Protein AF-A0A224YM04-F1 (afdb_monomer)

Organism: NCBI:txid60191

Solvent-accessible surface area (backbone atoms only — not comparable to full-atom values): 6494 Å² total; per-residue (Å²): 121,42,79,36,60,54,92,98,51,96,55,71,45,27,38,36,35,63,92,62,63,52,89,85,42,71,84,65,69,72,44,60,31,32,58,76,46,72,38,84,84,79,29,34,32,26,36,39,28,78,43,78,43,90,100,76,40,83,40,69,50,63,47,79,47,59,36,87,91,42,58,93,49,78,74,53,66,82,38,46,52,53,46,71,73,75,42,75,79,89,57,85,86,82,74,95,73,59,95,83,68,130

Radius of gyration: 14.68 Å; Cα contacts (8 Å, |Δi|>4): 150; chains: 1; bounding box: 35×38×38 Å

Sequence (102 aa):
MTPVTTRNHTKPNAVRYYYLPRDMYPKQTQQTSKLMTYDSEEGCAVLATVVVIPNVGLYKACMVVQKSSTVHEHIPESCSKVYKTYCPHDLPEDTPWDSTCQ

Structure (mmCIF, N/CA/C/O backbone):
data_AF-A0A224YM04-F1
#
_entry.id   AF-A0A224YM04-F1
#
loop_
_atom_site.group_PDB
_atom_site.id
_atom_site.type_symbol
_atom_site.label_atom_id
_atom_site.label_alt_id
_atom_site.label_comp_id
_atom_site.label_asym_id
_atom_site.label_entity_id
_atom_site.label_seq_id
_atom_site.pdbx_PDB_ins_code
_atom_site.Cartn_x
_atom_site.Cartn_y
_atom_site.Cartn_z
_atom_site.occupancy
_atom_site.B_iso_or_equiv
_atom_site.auth_seq_id
_atom_site.auth_comp_id
_atom_site.auth_asym_id
_atom_site.auth_atom_id
_atom_site.pdbx_PDB_model_num
ATOM 1 N N . MET A 1 1 ? -7.278 -4.030 -9.093 1.00 86.06 1 MET A N 1
ATOM 2 C CA . MET A 1 1 ? -6.222 -4.413 -8.127 1.00 86.06 1 MET A CA 1
ATOM 3 C C . MET A 1 1 ? -6.485 -5.841 -7.661 1.00 86.06 1 MET A C 1
ATOM 5 O O . MET A 1 1 ? -7.645 -6.235 -7.678 1.00 86.06 1 MET A O 1
ATOM 9 N N . THR A 1 2 ? -5.467 -6.605 -7.261 1.00 93.44 2 THR A N 1
ATOM 10 C CA . THR A 1 2 ? -5.623 -8.015 -6.847 1.00 93.44 2 THR A CA 1
ATOM 11 C C . THR A 1 2 ? -4.921 -8.266 -5.507 1.00 93.44 2 THR A C 1
ATOM 13 O O . THR A 1 2 ? -3.720 -8.005 -5.424 1.00 93.44 2 THR A O 1
ATOM 16 N N . PRO A 1 3 ? -5.606 -8.772 -4.464 1.00 94.81 3 PRO A N 1
ATOM 17 C CA . PRO A 1 3 ? -4.960 -9.169 -3.212 1.00 94.81 3 PRO A CA 1
ATOM 18 C C . PRO A 1 3 ? -3.963 -10.313 -3.430 1.00 94.81 3 PRO A C 1
ATOM 20 O O . PRO A 1 3 ? -4.233 -11.236 -4.198 1.00 94.81 3 PRO A O 1
ATOM 23 N N . VAL A 1 4 ? -2.819 -10.273 -2.749 1.00 96.50 4 VAL A N 1
ATOM 24 C CA . VAL A 1 4 ? -1.791 -11.320 -2.809 1.00 96.50 4 VAL A CA 1
ATOM 25 C C . VAL A 1 4 ? -1.228 -11.634 -1.423 1.00 96.50 4 VAL A C 1
ATOM 27 O O . VAL A 1 4 ? -1.134 -10.770 -0.549 1.00 96.50 4 VAL A O 1
ATOM 30 N N . THR A 1 5 ? -0.829 -12.890 -1.234 1.00 96.50 5 THR A N 1
ATOM 31 C CA . THR A 1 5 ? -0.196 -13.379 -0.003 1.00 96.50 5 THR A CA 1
ATOM 32 C C . THR A 1 5 ? 1.306 -13.493 -0.227 1.00 96.50 5 THR A C 1
ATOM 34 O O . THR A 1 5 ? 1.759 -14.190 -1.136 1.00 96.50 5 THR A O 1
ATOM 37 N N . THR A 1 6 ? 2.096 -12.781 0.572 1.00 92.12 6 THR A N 1
ATOM 38 C CA . THR A 1 6 ? 3.563 -12.864 0.515 1.00 92.12 6 THR A CA 1
ATOM 39 C C . THR A 1 6 ? 4.089 -14.083 1.279 1.00 92.12 6 THR A C 1
ATOM 41 O O . THR A 1 6 ? 3.372 -14.708 2.061 1.00 92.12 6 THR A O 1
ATOM 44 N N . ARG A 1 7 ? 5.367 -14.430 1.069 1.00 91.88 7 ARG A N 1
ATOM 45 C CA . ARG A 1 7 ? 6.034 -15.530 1.785 1.00 91.88 7 ARG A CA 1
ATOM 46 C C . ARG A 1 7 ? 5.854 -15.363 3.305 1.00 91.88 7 ARG A C 1
ATOM 48 O O . ARG A 1 7 ? 5.933 -14.245 3.811 1.00 91.88 7 ARG A O 1
ATOM 55 N N . ASN A 1 8 ? 5.623 -16.472 4.007 1.00 93.25 8 ASN A N 1
ATOM 56 C CA . ASN A 1 8 ? 5.398 -16.556 5.461 1.00 93.25 8 ASN A CA 1
ATOM 57 C C . ASN A 1 8 ? 4.056 -16.004 5.979 1.00 93.25 8 ASN A C 1
ATOM 59 O O . ASN A 1 8 ? 3.893 -15.869 7.187 1.00 93.25 8 ASN A O 1
ATOM 63 N N . HIS A 1 9 ? 3.090 -15.714 5.104 1.00 93.94 9 HIS A N 1
ATOM 64 C CA . HIS A 1 9 ? 1.747 -15.289 5.505 1.00 93.94 9 HIS A CA 1
ATOM 65 C C . HIS A 1 9 ? 0.703 -16.326 5.081 1.00 93.94 9 HIS A C 1
ATOM 67 O O . HIS A 1 9 ? 0.852 -16.984 4.054 1.00 93.94 9 HIS A O 1
ATOM 73 N N . THR A 1 10 ? -0.365 -16.466 5.869 1.00 95.50 10 THR A N 1
ATOM 74 C CA . THR A 1 10 ? -1.503 -17.361 5.573 1.00 95.50 10 THR A CA 1
ATOM 75 C C . THR A 1 10 ? -2.721 -16.615 5.031 1.00 95.50 10 THR A C 1
ATOM 77 O O . THR A 1 10 ? -3.629 -17.234 4.482 1.00 95.50 10 THR A O 1
ATOM 80 N N . LYS A 1 11 ? -2.740 -15.283 5.152 1.00 96.31 11 LYS A N 1
ATOM 81 C CA . LYS A 1 11 ? -3.794 -14.396 4.649 1.00 96.31 11 LYS A CA 1
ATOM 82 C C . LYS A 1 11 ? -3.200 -13.345 3.705 1.00 96.31 11 LYS A C 1
ATOM 84 O O . LYS A 1 11 ? -2.026 -13.002 3.875 1.00 96.31 11 LYS A O 1
ATOM 89 N N . PRO A 1 12 ? -3.984 -12.811 2.748 1.00 96.12 12 PRO A N 1
ATOM 90 C CA . PRO A 1 12 ? -3.540 -11.714 1.897 1.00 96.12 12 PRO A CA 1
ATOM 91 C C . PRO A 1 12 ? -3.033 -10.538 2.732 1.00 96.12 12 PRO A C 1
ATOM 93 O O . PRO A 1 12 ? -3.707 -10.083 3.652 1.00 96.12 12 PRO A O 1
ATOM 96 N N . ASN A 1 13 ? -1.834 -10.064 2.409 1.00 95.56 13 ASN A N 1
ATOM 97 C CA . ASN A 1 13 ? -1.156 -8.985 3.130 1.00 95.56 13 ASN A CA 1
ATOM 98 C C . ASN A 1 13 ? -0.504 -7.973 2.178 1.00 95.56 13 ASN A C 1
ATOM 100 O O . ASN A 1 13 ? 0.344 -7.178 2.573 1.00 95.56 13 ASN A O 1
ATOM 104 N N . ALA A 1 14 ? -0.846 -8.042 0.897 1.00 96.06 14 ALA A N 1
ATOM 105 C CA . ALA A 1 14 ? -0.345 -7.160 -0.134 1.00 96.06 14 ALA A CA 1
ATOM 106 C C . ALA A 1 14 ? -1.371 -7.046 -1.263 1.00 96.06 14 ALA A C 1
ATOM 108 O O . ALA A 1 14 ? -2.279 -7.870 -1.393 1.00 96.06 14 ALA A O 1
ATOM 109 N N . VAL A 1 15 ? -1.204 -6.037 -2.104 1.00 94.94 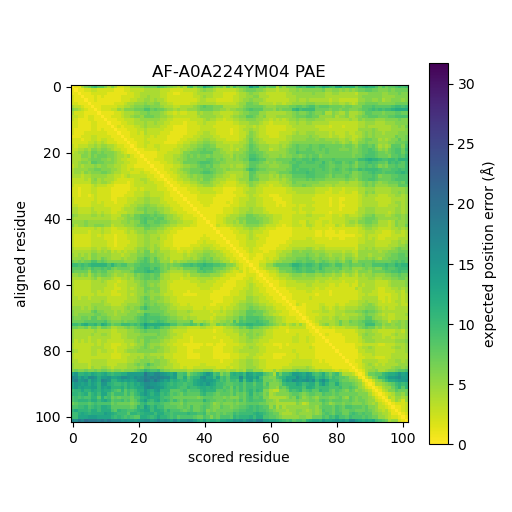15 VAL A N 1
ATOM 110 C CA . VAL A 1 15 ? -2.021 -5.802 -3.289 1.00 94.94 15 VAL A CA 1
ATOM 111 C C . VAL A 1 15 ? -1.123 -5.665 -4.509 1.00 94.94 15 VAL A C 1
ATOM 113 O O . VAL A 1 15 ? -0.068 -5.034 -4.457 1.00 94.94 15 VAL A O 1
ATOM 116 N N . ARG A 1 16 ? -1.538 -6.272 -5.618 1.00 94.56 16 ARG A N 1
ATOM 117 C CA . ARG A 1 16 ? -0.890 -6.149 -6.920 1.00 94.56 16 ARG A CA 1
ATOM 118 C C . ARG A 1 16 ? -1.729 -5.269 -7.842 1.00 94.56 16 ARG A C 1
ATOM 120 O O . ARG A 1 16 ? -2.935 -5.489 -7.988 1.00 94.56 16 ARG A O 1
ATOM 127 N N . TYR A 1 17 ? -1.109 -4.267 -8.455 1.00 91.06 17 TYR A N 1
ATOM 128 C CA . TYR A 1 17 ? -1.792 -3.312 -9.331 1.00 91.06 17 TYR A CA 1
ATOM 129 C C . TYR A 1 17 ? -0.844 -2.687 -10.361 1.00 91.06 17 TYR A C 1
ATOM 131 O O . TYR A 1 17 ? 0.375 -2.812 -10.264 1.00 91.06 17 TYR A O 1
ATOM 139 N N . TYR A 1 18 ? -1.421 -2.034 -11.369 1.00 89.31 18 TYR A N 1
ATOM 140 C CA . TYR A 1 18 ? -0.706 -1.123 -12.262 1.00 89.31 18 TYR A CA 1
ATOM 141 C C . TYR A 1 18 ? -0.919 0.293 -11.741 1.00 89.31 18 TYR A C 1
ATOM 143 O O . TYR A 1 18 ? -2.061 0.662 -11.479 1.00 89.31 18 TYR A O 1
ATOM 151 N N . TYR A 1 19 ? 0.163 1.044 -11.540 1.00 83.50 19 TYR A N 1
ATOM 152 C CA . TYR A 1 19 ? 0.071 2.402 -11.000 1.00 83.50 19 TYR A CA 1
ATOM 153 C C . TYR A 1 19 ? -0.507 3.393 -12.024 1.00 83.50 19 TYR A C 1
ATOM 155 O O . TYR A 1 19 ? -1.266 4.268 -11.630 1.00 83.50 19 TYR A O 1
ATOM 163 N N . LEU A 1 20 ? -0.225 3.222 -13.323 1.00 85.75 20 LEU A N 1
ATOM 164 C CA . LEU A 1 20 ? -0.788 4.049 -14.393 1.00 85.75 20 LEU A CA 1
ATOM 165 C C . LEU A 1 20 ? -1.759 3.243 -15.275 1.00 85.75 20 LEU A C 1
ATOM 167 O O . LEU A 1 20 ? -1.676 2.007 -15.326 1.00 85.75 20 LEU A O 1
ATOM 171 N N . PRO A 1 21 ? -2.670 3.926 -15.995 1.00 86.00 21 PRO A N 1
ATOM 172 C CA . PRO A 1 21 ? -3.538 3.299 -16.985 1.00 86.00 21 PRO A CA 1
ATOM 173 C C . PRO A 1 21 ? -2.737 2.523 -18.038 1.00 86.00 21 PRO A C 1
ATOM 175 O O . PRO A 1 21 ? -1.744 3.004 -18.587 1.00 86.00 21 PRO A O 1
ATOM 178 N N . ARG A 1 22 ? -3.153 1.282 -18.308 1.00 88.12 22 ARG A N 1
ATOM 179 C CA . ARG A 1 22 ? -2.399 0.353 -19.171 1.00 88.12 22 ARG A CA 1
ATOM 180 C C . ARG A 1 22 ? -2.464 0.707 -20.651 1.00 88.12 22 ARG A C 1
ATOM 182 O O . ARG A 1 22 ? -1.566 0.339 -21.396 1.00 88.12 22 ARG A O 1
ATOM 189 N N . ASP A 1 23 ? -3.543 1.343 -21.069 1.00 92.50 23 ASP A N 1
ATOM 190 C CA . ASP A 1 23 ? -3.744 1.862 -22.418 1.00 92.50 23 ASP A CA 1
ATOM 191 C C . ASP A 1 23 ? -2.730 2.966 -22.745 1.00 92.50 23 ASP A C 1
ATOM 193 O O . ASP A 1 23 ? -2.144 2.956 -23.825 1.00 92.50 23 ASP A O 1
ATOM 197 N N . MET A 1 24 ? -2.444 3.846 -21.783 1.00 92.38 24 MET A N 1
ATOM 198 C CA . MET A 1 24 ? -1.426 4.891 -21.922 1.00 92.38 24 MET A CA 1
ATOM 199 C C . MET A 1 24 ? 0.000 4.373 -21.669 1.00 92.38 24 MET A C 1
ATOM 201 O O . MET A 1 24 ? 0.948 4.822 -22.314 1.00 92.38 24 MET A O 1
ATOM 205 N N . TYR A 1 25 ? 0.168 3.405 -20.758 1.00 90.31 25 TYR A N 1
ATOM 206 C CA . TYR A 1 25 ? 1.476 2.885 -20.332 1.00 90.31 25 TYR A CA 1
ATOM 207 C C . TYR A 1 25 ? 1.557 1.349 -20.417 1.00 90.31 25 TYR A C 1
ATOM 209 O O . TYR A 1 25 ? 1.743 0.663 -19.406 1.00 90.31 25 TYR A O 1
ATOM 217 N N . PRO A 1 26 ? 1.489 0.760 -21.625 1.00 89.19 26 PRO A N 1
ATOM 218 C CA . PRO A 1 26 ? 1.364 -0.691 -21.797 1.00 89.19 26 PRO A CA 1
ATOM 219 C C . PRO A 1 26 ? 2.596 -1.485 -21.347 1.00 89.19 26 PRO A C 1
ATOM 221 O O . PRO A 1 26 ? 2.488 -2.672 -21.041 1.00 89.19 26 PRO A O 1
ATOM 224 N N . LYS A 1 27 ? 3.769 -0.842 -21.295 1.00 89.12 27 LYS A N 1
ATOM 225 C CA . LYS A 1 27 ? 5.039 -1.461 -20.875 1.00 89.12 27 LYS A CA 1
ATOM 226 C C . LYS A 1 27 ? 5.258 -1.439 -19.361 1.00 89.12 27 LYS A C 1
ATOM 228 O O . LYS A 1 27 ? 6.265 -1.966 -18.892 1.00 89.12 27 LYS A O 1
ATOM 233 N N . GLN A 1 28 ? 4.363 -0.817 -18.597 1.00 85.81 28 GLN A N 1
ATOM 234 C CA . GLN A 1 28 ? 4.503 -0.758 -17.152 1.00 85.81 28 GLN A CA 1
ATOM 235 C C . GLN A 1 28 ? 4.406 -2.161 -16.535 1.00 85.81 28 GLN A C 1
ATOM 237 O O . GLN A 1 28 ? 3.521 -2.953 -16.861 1.00 85.81 28 GLN A O 1
ATOM 242 N N . THR A 1 29 ? 5.289 -2.452 -15.584 1.00 87.81 29 THR A N 1
ATOM 243 C CA . THR A 1 29 ? 5.222 -3.667 -14.772 1.00 87.81 29 THR A CA 1
ATOM 244 C C . THR A 1 29 ? 4.249 -3.502 -13.607 1.00 87.81 29 THR A C 1
ATOM 246 O O . THR A 1 29 ? 4.085 -2.418 -13.043 1.00 87.81 29 THR A O 1
ATOM 249 N N . GLN A 1 30 ? 3.588 -4.598 -13.227 1.00 90.69 30 GLN A N 1
ATOM 250 C CA . GLN A 1 30 ? 2.758 -4.596 -12.027 1.00 90.69 30 GLN A CA 1
ATOM 251 C C . GLN A 1 30 ? 3.616 -4.335 -10.793 1.00 90.69 30 GLN A C 1
ATOM 253 O O . GLN A 1 30 ? 4.666 -4.951 -10.605 1.00 90.69 30 GLN A O 1
ATOM 258 N N . GLN A 1 31 ? 3.114 -3.475 -9.920 1.00 91.62 31 GLN A N 1
ATOM 259 C CA . GLN A 1 31 ? 3.689 -3.228 -8.611 1.00 91.62 31 GLN A CA 1
ATOM 260 C C . GLN A 1 31 ? 2.994 -4.115 -7.581 1.00 91.62 31 GLN A C 1
ATOM 262 O O . GLN A 1 31 ? 1.826 -4.478 -7.735 1.00 91.62 31 GLN A O 1
ATOM 267 N N . THR A 1 32 ? 3.731 -4.502 -6.542 1.00 94.69 32 THR A N 1
ATOM 268 C CA . THR A 1 32 ? 3.168 -5.183 -5.373 1.00 94.69 32 THR A CA 1
ATOM 269 C C . THR A 1 32 ? 3.434 -4.327 -4.146 1.00 94.69 32 THR A C 1
ATOM 271 O O . THR A 1 32 ? 4.591 -4.154 -3.760 1.00 94.69 32 THR A O 1
ATOM 274 N N . SER A 1 33 ? 2.367 -3.836 -3.525 1.00 95.12 33 SER A N 1
ATOM 275 C CA . SER A 1 33 ? 2.433 -3.036 -2.304 1.00 95.12 33 SER A CA 1
ATOM 276 C C . SER A 1 33 ? 1.996 -3.870 -1.119 1.00 95.12 33 SER A C 1
ATOM 278 O O . SER A 1 33 ? 0.909 -4.447 -1.119 1.00 95.12 33 SER A O 1
ATOM 280 N N . LYS A 1 34 ? 2.860 -3.971 -0.116 1.00 95.88 34 LYS A N 1
ATOM 281 C CA . LYS A 1 34 ? 2.614 -4.725 1.112 1.00 95.88 34 LYS A CA 1
ATOM 282 C C . LYS A 1 34 ? 1.881 -3.851 2.115 1.00 95.88 34 LYS A C 1
ATOM 284 O O . LYS A 1 34 ? 2.237 -2.688 2.281 1.00 95.88 34 LYS A O 1
ATOM 289 N N . LEU A 1 35 ? 0.898 -4.426 2.792 1.00 95.44 35 LEU A N 1
ATOM 290 C CA . LEU A 1 35 ? 0.186 -3.790 3.888 1.00 95.44 35 LEU A CA 1
ATOM 291 C C . LEU A 1 35 ? 1.076 -3.797 5.132 1.00 95.44 35 LEU A C 1
ATOM 293 O O . LEU A 1 35 ? 1.437 -4.861 5.630 1.00 95.44 35 LEU A O 1
ATOM 297 N N . MET A 1 36 ? 1.458 -2.608 5.592 1.00 94.69 36 MET A N 1
ATOM 298 C CA . MET A 1 36 ? 2.287 -2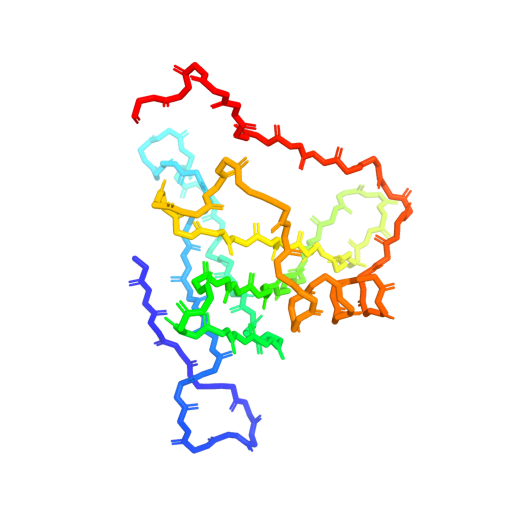.416 6.785 1.00 94.69 36 MET A CA 1
ATOM 299 C C . MET A 1 36 ? 1.419 -2.336 8.041 1.00 94.69 36 MET A C 1
ATOM 301 O O . MET A 1 36 ? 1.732 -2.951 9.054 1.00 94.69 36 MET A O 1
ATOM 305 N N . THR A 1 37 ? 0.326 -1.580 7.959 1.00 95.81 37 THR A N 1
ATOM 306 C CA . THR A 1 37 ? -0.710 -1.482 8.989 1.00 95.81 37 THR A CA 1
ATOM 307 C C . THR A 1 37 ? -2.017 -1.032 8.345 1.00 95.81 37 THR A C 1
ATOM 309 O O . THR A 1 37 ? -2.004 -0.467 7.246 1.00 95.81 37 THR A O 1
ATOM 312 N N . TYR A 1 38 ? -3.130 -1.271 9.024 1.00 95.50 38 TYR A N 1
ATOM 313 C CA . TYR A 1 38 ? -4.412 -0.667 8.699 1.00 95.50 38 TYR A CA 1
ATOM 314 C C . TYR A 1 38 ? -5.249 -0.501 9.959 1.00 95.50 38 TYR A C 1
ATOM 316 O O . TYR A 1 38 ? -5.122 -1.275 10.906 1.00 95.50 38 TYR A O 1
ATOM 324 N N . ASP A 1 39 ? -6.123 0.489 9.912 1.00 95.12 39 ASP A N 1
ATOM 325 C CA . ASP A 1 39 ? -7.147 0.748 10.900 1.00 95.12 39 ASP A CA 1
ATOM 326 C C . ASP A 1 39 ? -8.471 0.892 10.156 1.00 95.12 39 ASP A C 1
ATOM 328 O O . ASP A 1 39 ? -8.712 1.867 9.440 1.00 95.12 39 ASP A O 1
ATOM 332 N N . SER A 1 40 ? -9.305 -0.142 10.226 1.00 92.31 40 SER A N 1
ATOM 333 C CA . SER A 1 40 ? -10.585 -0.136 9.523 1.00 92.31 40 SER A CA 1
ATOM 334 C C . SER A 1 40 ? -11.621 0.765 10.185 1.00 92.31 40 SER A C 1
ATOM 336 O O . SER A 1 40 ? -12.572 1.146 9.499 1.00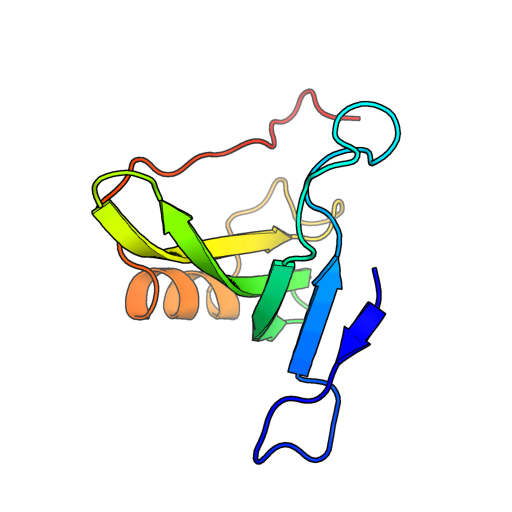 92.31 40 SER A O 1
ATOM 338 N N . GLU A 1 41 ? -11.465 1.082 11.4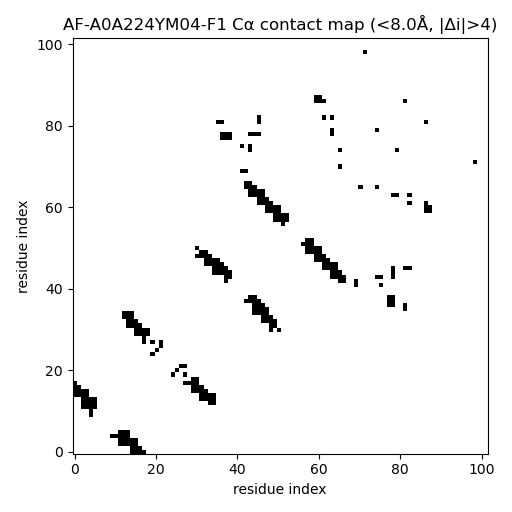70 1.00 92.25 41 GLU A N 1
ATOM 339 C CA . GLU A 1 41 ? -12.395 1.926 12.224 1.00 92.25 41 GLU A CA 1
ATOM 340 C C . GLU A 1 41 ? -12.102 3.393 11.909 1.00 92.25 41 GLU A C 1
ATOM 342 O O . GLU A 1 41 ? -12.928 4.046 11.269 1.00 92.25 41 GLU A O 1
ATOM 347 N N . GLU A 1 42 ? -10.872 3.835 12.173 1.00 92.38 42 GLU A N 1
ATOM 348 C CA . GLU A 1 42 ? -10.382 5.192 11.867 1.00 92.38 42 GLU A CA 1
ATOM 349 C C . GLU A 1 42 ? -10.172 5.422 10.354 1.00 92.38 42 GLU A C 1
ATOM 351 O O . GLU A 1 42 ? -10.044 6.540 9.852 1.00 92.38 42 GLU A O 1
ATOM 356 N N . GLY A 1 43 ? -10.167 4.339 9.574 1.00 94.19 43 GLY A N 1
ATOM 357 C CA . GLY A 1 43 ? -10.195 4.389 8.119 1.00 94.19 43 GLY A CA 1
ATOM 358 C C . GLY A 1 43 ? -8.873 4.793 7.485 1.00 94.19 43 GLY A C 1
ATOM 359 O O . GLY A 1 43 ? -8.878 5.598 6.557 1.00 94.19 43 GLY A O 1
ATOM 360 N N . CYS A 1 44 ? -7.761 4.212 7.929 1.00 95.62 44 CYS A N 1
ATOM 361 C CA . CYS A 1 44 ? -6.445 4.442 7.339 1.00 95.62 44 CYS A CA 1
ATOM 362 C C . CYS A 1 44 ? -5.711 3.136 7.009 1.00 95.62 44 CYS A C 1
ATOM 364 O O . CYS A 1 44 ? -5.974 2.080 7.586 1.00 95.62 44 CYS A O 1
ATOM 366 N N . ALA A 1 45 ? -4.757 3.194 6.083 1.00 95.75 45 ALA A N 1
ATOM 367 C CA . ALA A 1 45 ? -3.795 2.120 5.868 1.00 95.75 45 ALA A CA 1
ATOM 368 C C . ALA A 1 45 ? -2.443 2.659 5.403 1.00 95.75 45 ALA A C 1
ATOM 370 O O . ALA A 1 45 ? -2.361 3.696 4.746 1.00 95.75 45 ALA A O 1
ATOM 371 N N . VAL A 1 46 ? -1.378 1.919 5.715 1.00 95.75 46 VAL A N 1
ATOM 372 C CA . VAL A 1 46 ? -0.025 2.195 5.224 1.00 95.75 46 VAL A CA 1
ATOM 373 C C . VAL A 1 46 ? 0.421 1.054 4.326 1.00 95.75 46 VAL A C 1
ATOM 375 O O . VAL A 1 46 ? 0.431 -0.114 4.726 1.00 95.75 46 VAL A O 1
ATOM 378 N N . LEU A 1 47 ? 0.823 1.402 3.111 1.00 94.81 47 LEU A N 1
ATOM 379 C CA . LEU A 1 47 ? 1.301 0.487 2.086 1.00 94.81 47 LEU A CA 1
ATOM 380 C C . LEU A 1 47 ? 2.775 0.769 1.788 1.00 94.81 47 LEU A C 1
ATOM 382 O O . LEU A 1 47 ? 3.204 1.919 1.782 1.00 94.81 47 LEU A O 1
ATOM 386 N N . ALA A 1 48 ? 3.549 -0.279 1.512 1.00 94.62 48 ALA A N 1
ATOM 387 C CA . ALA A 1 48 ? 4.950 -0.166 1.117 1.00 94.62 48 ALA A CA 1
ATOM 388 C C . ALA A 1 48 ? 5.231 -0.924 -0.181 1.00 94.62 48 ALA A C 1
ATOM 390 O O . ALA A 1 48 ? 4.951 -2.121 -0.297 1.00 94.62 48 ALA A O 1
ATOM 391 N N . THR A 1 49 ? 5.858 -0.242 -1.130 1.00 92.88 49 THR A N 1
ATOM 392 C CA . THR A 1 49 ? 6.189 -0.744 -2.463 1.00 92.88 49 THR A CA 1
ATOM 393 C C . THR A 1 49 ? 7.688 -0.639 -2.672 1.00 92.88 49 THR A C 1
ATOM 395 O O . THR A 1 49 ? 8.270 0.424 -2.483 1.00 92.88 49 THR A O 1
ATOM 398 N N . VAL A 1 50 ? 8.326 -1.731 -3.089 1.00 90.81 50 VAL A N 1
ATOM 399 C CA . VAL A 1 50 ? 9.712 -1.661 -3.562 1.00 90.81 50 VAL A CA 1
ATOM 400 C C . VAL A 1 50 ? 9.677 -1.365 -5.055 1.00 90.81 50 VAL A C 1
ATOM 402 O O . VAL A 1 50 ? 9.121 -2.147 -5.827 1.00 90.81 50 VAL A O 1
ATOM 405 N N . VAL A 1 51 ? 10.247 -0.232 -5.447 1.00 86.88 51 VAL A N 1
ATOM 406 C CA . VAL A 1 51 ? 10.341 0.237 -6.832 1.00 86.88 51 VAL A CA 1
ATOM 407 C C . VAL A 1 51 ? 11.805 0.344 -7.245 1.00 86.88 51 VAL A C 1
ATOM 409 O O . VAL A 1 51 ? 12.685 0.509 -6.405 1.00 86.88 51 VAL A O 1
ATOM 412 N N . VAL A 1 52 ? 12.077 0.229 -8.542 1.00 86.19 52 VAL A N 1
ATOM 413 C CA . VAL A 1 52 ? 13.414 0.468 -9.098 1.00 86.19 52 VAL A CA 1
ATOM 414 C C . VAL A 1 52 ? 13.427 1.879 -9.670 1.00 86.19 52 VAL A C 1
ATOM 416 O O . VAL A 1 52 ? 12.688 2.157 -10.614 1.00 86.19 52 VAL A O 1
ATOM 419 N N . ILE A 1 53 ? 14.253 2.757 -9.109 1.00 82.81 53 ILE A N 1
ATOM 420 C CA . ILE A 1 53 ? 14.462 4.116 -9.613 1.00 82.81 53 ILE A CA 1
ATOM 421 C C . ILE A 1 53 ? 15.759 4.121 -10.437 1.00 82.81 53 ILE A C 1
ATOM 423 O O . ILE A 1 53 ? 16.806 3.716 -9.915 1.00 82.81 53 ILE A O 1
ATOM 427 N N . PRO A 1 54 ? 15.732 4.563 -11.711 1.00 82.19 54 PRO A N 1
ATOM 428 C CA . PRO A 1 54 ? 16.941 4.691 -12.519 1.00 82.19 54 PRO A CA 1
ATOM 429 C C . PRO A 1 54 ? 18.016 5.506 -11.789 1.00 82.19 54 PRO A C 1
ATOM 431 O O . PRO A 1 54 ? 17.712 6.536 -11.197 1.00 82.19 54 PRO A O 1
ATOM 434 N N . ASN A 1 55 ? 19.268 5.048 -11.825 1.00 85.69 55 ASN A N 1
ATOM 435 C CA . ASN A 1 55 ? 20.433 5.673 -11.174 1.00 85.69 55 ASN A CA 1
ATOM 436 C C . ASN A 1 55 ? 20.447 5.686 -9.630 1.00 85.69 55 ASN A C 1
ATOM 438 O O . ASN A 1 55 ? 21.476 6.030 -9.058 1.00 85.69 55 ASN A O 1
ATOM 442 N N . VAL A 1 56 ? 19.368 5.275 -8.954 1.00 84.56 56 VAL A N 1
ATOM 443 C CA . VAL A 1 56 ? 19.313 5.151 -7.481 1.00 84.56 56 VAL A CA 1
ATOM 444 C C . VAL A 1 56 ? 19.301 3.682 -7.047 1.00 84.56 56 VAL A C 1
ATOM 446 O O . VAL A 1 56 ? 19.934 3.317 -6.062 1.00 84.56 56 VAL A O 1
ATOM 449 N N . GLY A 1 57 ? 18.623 2.813 -7.804 1.00 86.12 57 GLY A N 1
ATOM 450 C CA . GLY A 1 57 ? 18.480 1.392 -7.487 1.00 86.12 57 GLY A CA 1
ATOM 451 C C . GLY A 1 57 ? 17.132 1.066 -6.843 1.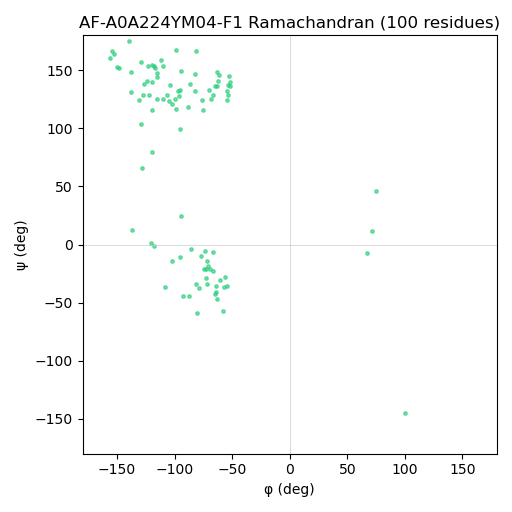00 86.12 57 GLY A C 1
ATOM 452 O O . GLY A 1 57 ? 16.101 1.618 -7.226 1.00 86.12 57 GLY A O 1
ATOM 453 N N . LEU A 1 58 ? 17.122 0.110 -5.909 1.00 88.69 58 LEU A N 1
ATOM 454 C CA . LEU A 1 58 ? 15.904 -0.292 -5.202 1.00 88.69 58 LEU A CA 1
ATOM 455 C C . LEU A 1 58 ? 15.534 0.752 -4.148 1.00 88.69 58 LEU A C 1
ATOM 457 O O . LEU A 1 58 ? 16.317 1.030 -3.246 1.00 88.69 58 LEU A O 1
ATOM 461 N N . TYR A 1 59 ? 14.314 1.265 -4.234 1.00 87.56 59 TYR A N 1
ATOM 462 C CA . TYR A 1 59 ? 13.766 2.249 -3.313 1.00 87.56 59 TYR A CA 1
ATOM 463 C C . TYR A 1 59 ? 12.459 1.746 -2.698 1.00 87.56 59 TYR A C 1
ATOM 465 O O . TYR A 1 59 ? 11.636 1.122 -3.373 1.00 87.56 59 TYR A O 1
ATOM 473 N N . LYS A 1 60 ? 12.259 2.012 -1.405 1.00 89.56 60 LYS A N 1
ATOM 474 C CA . LYS A 1 60 ? 11.018 1.692 -0.695 1.00 89.56 60 LYS A CA 1
ATOM 475 C C . LYS A 1 60 ? 10.121 2.928 -0.682 1.00 89.56 60 LYS A C 1
ATOM 477 O O . LYS A 1 60 ? 10.285 3.792 0.168 1.00 89.56 60 LYS A O 1
ATOM 482 N N . ALA A 1 61 ? 9.149 2.965 -1.586 1.00 89.12 61 ALA A N 1
ATOM 483 C CA . ALA A 1 61 ? 8.094 3.969 -1.578 1.00 89.12 61 ALA A CA 1
ATOM 484 C C . ALA A 1 61 ? 6.992 3.563 -0.592 1.00 89.12 61 ALA A C 1
ATOM 486 O O . ALA A 1 61 ? 6.524 2.420 -0.613 1.00 89.12 61 ALA A O 1
ATOM 487 N N . CYS A 1 62 ? 6.568 4.490 0.256 1.00 91.75 62 CYS A N 1
ATOM 488 C CA . CYS A 1 62 ? 5.432 4.298 1.146 1.00 91.75 62 CYS A CA 1
ATOM 489 C C . CYS A 1 62 ? 4.248 5.159 0.723 1.00 91.75 62 CYS A C 1
ATOM 491 O O . CYS A 1 62 ? 4.421 6.214 0.126 1.00 91.75 62 CYS A O 1
ATOM 493 N N . MET A 1 63 ? 3.048 4.708 1.068 1.00 91.81 63 MET A N 1
ATOM 494 C CA . MET A 1 63 ? 1.806 5.431 0.831 1.00 91.81 63 MET A CA 1
ATOM 495 C C . MET A 1 63 ? 0.922 5.308 2.065 1.00 91.81 63 MET A C 1
ATOM 497 O O . MET A 1 63 ? 0.723 4.200 2.571 1.00 91.81 63 MET A O 1
ATOM 501 N N . VAL A 1 64 ? 0.387 6.433 2.527 1.00 92.69 64 VAL A N 1
ATOM 502 C CA . VAL A 1 64 ? -0.734 6.457 3.466 1.00 92.69 64 VAL A CA 1
ATOM 503 C C . VAL A 1 64 ? -2.002 6.666 2.657 1.00 92.69 64 VAL A C 1
ATOM 505 O O . VAL A 1 64 ? -2.051 7.533 1.791 1.00 92.69 64 VAL A O 1
ATOM 508 N N . VAL A 1 65 ? -3.019 5.860 2.930 1.00 91.81 65 VAL A N 1
ATOM 509 C CA . VAL A 1 65 ? -4.359 6.047 2.376 1.00 91.81 65 VAL A CA 1
ATOM 510 C C . VAL A 1 65 ? -5.342 6.247 3.519 1.00 91.81 65 VAL A C 1
ATOM 512 O O . VAL A 1 65 ? -5.241 5.571 4.544 1.00 91.81 65 VAL A O 1
ATOM 515 N N . GLN A 1 66 ? -6.286 7.164 3.336 1.00 92.38 66 GLN A N 1
ATOM 516 C CA . GLN A 1 66 ? -7.422 7.389 4.228 1.00 92.38 66 GLN A CA 1
ATOM 517 C C . GLN A 1 66 ? -8.724 7.161 3.458 1.00 92.38 66 GLN A C 1
ATOM 519 O O . GLN A 1 66 ? -8.765 7.290 2.231 1.00 92.38 66 GLN A O 1
ATOM 524 N N . LYS A 1 67 ? -9.798 6.802 4.163 1.00 91.31 67 LYS A N 1
ATOM 525 C CA . LYS A 1 67 ? -11.143 6.795 3.581 1.00 91.31 67 LYS A CA 1
ATOM 526 C C . LYS A 1 67 ? -11.520 8.219 3.180 1.00 91.31 67 LYS A C 1
ATOM 528 O O . LYS A 1 67 ? -11.190 9.169 3.881 1.00 91.31 67 LYS A O 1
ATOM 533 N N . SER A 1 68 ? -12.316 8.358 2.123 1.00 87.31 68 SER A N 1
ATOM 534 C CA . SER A 1 68 ? -12.879 9.656 1.724 1.00 87.31 68 SER A CA 1
ATOM 535 C C . SER A 1 68 ? -13.674 10.335 2.845 1.00 87.31 68 SER A C 1
ATOM 537 O O . SER A 1 68 ? -13.726 11.553 2.909 1.00 87.31 68 SER A O 1
ATOM 539 N N . SER A 1 69 ? -14.256 9.564 3.766 1.00 86.88 69 SER A N 1
ATOM 540 C CA . SER A 1 69 ? -14.973 10.103 4.923 1.00 86.88 69 SER A CA 1
ATOM 541 C C . SER A 1 69 ? -14.066 10.703 6.004 1.00 86.88 69 SER A C 1
ATOM 543 O O . SER A 1 69 ? -14.563 11.479 6.808 1.00 86.88 69 SER A O 1
ATOM 545 N N . THR A 1 70 ? -12.777 10.338 6.059 1.00 87.38 70 THR A N 1
ATOM 546 C CA . THR A 1 70 ? -11.830 10.762 7.116 1.00 87.38 70 THR A CA 1
ATOM 547 C C . THR A 1 70 ? -10.616 11.520 6.579 1.00 87.38 70 THR A C 1
ATOM 549 O O . THR A 1 70 ? -9.748 11.929 7.340 1.00 87.38 70 THR A O 1
ATOM 552 N N . VAL A 1 71 ? -10.536 11.744 5.267 1.00 86.25 71 VAL A N 1
ATOM 553 C CA . VAL A 1 71 ? -9.384 12.387 4.613 1.00 86.25 71 VAL A CA 1
ATOM 554 C C . VAL A 1 71 ? -9.234 13.881 4.955 1.00 86.25 71 VAL A C 1
ATOM 556 O O . VAL A 1 71 ? -8.145 14.432 4.854 1.00 86.25 71 VAL A O 1
ATOM 559 N N . HIS A 1 72 ? -10.309 14.538 5.406 1.00 82.12 72 HIS A N 1
ATOM 560 C CA . HIS A 1 72 ? -10.263 15.922 5.898 1.00 82.12 72 HIS A CA 1
ATOM 561 C C . HIS A 1 72 ? -9.683 16.041 7.317 1.00 82.12 72 HIS A C 1
ATOM 563 O O . HIS A 1 72 ? -9.440 17.150 7.794 1.00 82.12 72 HIS A O 1
ATOM 569 N N . GLU A 1 73 ? -9.488 14.915 8.000 1.00 83.81 73 GLU A N 1
ATOM 570 C CA . GLU A 1 73 ? -8.923 14.845 9.340 1.00 83.81 73 GLU A CA 1
ATOM 571 C C . GLU A 1 73 ? -7.432 14.495 9.286 1.00 83.81 73 GLU A C 1
ATOM 573 O O . GLU A 1 73 ? -6.888 14.070 8.263 1.00 83.81 73 GLU A O 1
ATOM 578 N N . HIS A 1 74 ? -6.750 14.656 10.419 1.00 88.19 74 HIS A N 1
ATOM 579 C CA . HIS A 1 74 ? -5.363 14.221 10.544 1.00 88.19 74 HIS A CA 1
ATOM 580 C C . HIS A 1 74 ? -5.259 12.705 10.333 1.00 88.19 74 HIS A C 1
ATOM 582 O O . HIS A 1 74 ? -6.135 11.955 10.757 1.00 88.19 74 HIS A O 1
ATOM 588 N N . ILE A 1 75 ? -4.152 12.244 9.739 1.00 90.94 75 ILE A N 1
ATOM 589 C CA . ILE A 1 75 ? -3.871 10.807 9.619 1.00 90.94 75 ILE A CA 1
ATOM 590 C C . ILE A 1 75 ? -3.922 10.171 11.023 1.00 90.94 75 ILE A C 1
ATOM 592 O O . ILE A 1 75 ? -3.137 10.589 11.886 1.00 90.94 75 ILE A O 1
ATOM 596 N N . PRO A 1 76 ? -4.753 9.132 11.245 1.00 93.94 76 PRO A N 1
ATOM 597 C CA . PRO A 1 76 ? -4.863 8.465 12.539 1.00 93.94 76 PRO A CA 1
ATOM 598 C C . PRO A 1 76 ? -3.506 8.003 13.083 1.00 93.94 76 PRO A C 1
ATOM 600 O O . PRO A 1 76 ? -2.623 7.586 12.322 1.00 93.94 76 PRO A O 1
ATOM 603 N N . GLU A 1 77 ? -3.324 8.054 14.407 1.00 94.56 77 GLU A N 1
ATOM 604 C CA . GLU A 1 77 ? -2.044 7.722 15.057 1.00 94.56 77 GLU A CA 1
ATOM 605 C C . GLU A 1 77 ? -1.571 6.299 14.717 1.00 94.56 77 GLU A C 1
ATOM 607 O O . GLU A 1 77 ? -0.379 6.072 14.477 1.00 94.56 77 GLU A O 1
ATOM 612 N N . SER A 1 78 ? -2.515 5.359 14.606 1.00 94.69 78 SER A N 1
ATOM 613 C CA . SER A 1 78 ? -2.276 3.961 14.231 1.00 94.69 78 SER A CA 1
ATOM 614 C C . SER A 1 78 ? -1.526 3.824 12.899 1.00 94.69 78 SER A C 1
ATOM 616 O O . SER A 1 78 ? -0.646 2.967 12.771 1.00 94.69 78 SER A O 1
ATOM 618 N N . CYS A 1 79 ? -1.791 4.707 11.932 1.00 95.88 79 CYS A N 1
ATOM 619 C CA . CYS A 1 79 ? -1.089 4.752 10.651 1.00 95.88 79 CYS A CA 1
ATOM 620 C C . CYS A 1 79 ? 0.100 5.715 10.653 1.00 95.88 79 CYS A C 1
ATOM 622 O O . CYS A 1 79 ? 1.177 5.348 10.173 1.00 95.88 79 CYS A O 1
ATOM 624 N N . SER A 1 80 ? -0.051 6.926 11.198 1.00 94.38 80 SER A N 1
ATOM 625 C CA . SER A 1 80 ? 1.000 7.950 11.130 1.00 94.38 80 SER A CA 1
ATOM 626 C C . SER A 1 80 ? 2.267 7.528 11.877 1.00 94.38 80 SER A C 1
ATOM 628 O O . SER A 1 80 ? 3.374 7.772 11.390 1.00 94.38 80 SER A O 1
ATOM 630 N N . LYS A 1 81 ? 2.135 6.808 12.999 1.00 94.62 81 LYS A N 1
ATOM 631 C CA . LYS A 1 81 ? 3.274 6.237 13.730 1.00 94.62 81 LYS A CA 1
ATOM 632 C C . LYS A 1 81 ? 4.028 5.210 12.889 1.00 94.62 81 LYS A C 1
ATOM 634 O O . LYS A 1 81 ? 5.253 5.270 12.803 1.00 94.62 81 LYS A O 1
ATOM 639 N N . VAL A 1 82 ? 3.315 4.284 12.244 1.00 94.94 82 VAL A N 1
ATOM 640 C CA . VAL A 1 82 ? 3.928 3.248 11.392 1.00 94.94 82 VAL A CA 1
ATOM 641 C C . VAL A 1 82 ? 4.598 3.879 10.175 1.00 94.94 82 VAL A C 1
ATOM 643 O O . VAL A 1 82 ? 5.727 3.513 9.854 1.00 94.94 82 VAL A O 1
ATOM 646 N N . TYR A 1 83 ? 3.949 4.853 9.536 1.00 92.88 83 TYR A N 1
ATOM 647 C CA . TYR A 1 83 ? 4.520 5.576 8.403 1.00 92.88 83 TYR A CA 1
ATOM 648 C C . TYR A 1 83 ? 5.839 6.258 8.788 1.00 92.88 83 TYR A C 1
ATOM 650 O O . TYR A 1 83 ? 6.883 5.895 8.254 1.00 92.88 83 TYR A O 1
ATOM 658 N N . LYS A 1 84 ? 5.831 7.127 9.806 1.00 90.56 84 LYS A N 1
ATOM 659 C CA . LYS A 1 84 ? 7.033 7.846 10.274 1.00 90.56 84 LYS A CA 1
ATOM 660 C C . LYS A 1 84 ? 8.154 6.922 10.759 1.00 90.56 84 LYS A C 1
ATOM 662 O O . LYS A 1 84 ? 9.323 7.270 10.669 1.00 90.56 84 LYS A O 1
ATOM 667 N N . THR A 1 85 ? 7.815 5.750 11.298 1.00 92.12 85 THR A N 1
ATOM 668 C CA . THR A 1 85 ? 8.821 4.810 11.824 1.00 92.12 85 THR A CA 1
ATOM 669 C C . THR A 1 85 ? 9.506 4.010 10.717 1.00 92.12 85 THR A C 1
ATOM 671 O O . THR A 1 85 ? 10.691 3.703 10.820 1.00 92.12 85 THR A O 1
ATOM 674 N N . TYR A 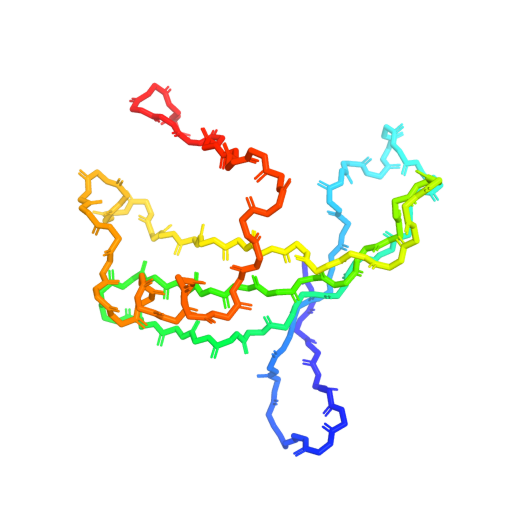1 86 ? 8.767 3.614 9.677 1.00 90.06 86 TYR A N 1
ATOM 675 C CA . TYR A 1 86 ? 9.230 2.597 8.726 1.00 90.06 86 TYR A CA 1
ATOM 676 C C . TYR A 1 86 ? 9.384 3.093 7.289 1.00 90.06 86 TYR A C 1
ATOM 678 O O . TYR A 1 86 ? 9.763 2.290 6.424 1.00 90.06 86 TYR A O 1
ATOM 686 N N . CYS A 1 87 ? 9.076 4.354 7.010 1.00 86.19 87 CYS A N 1
ATOM 687 C CA . CYS A 1 87 ? 9.158 4.928 5.676 1.00 86.19 87 CYS A CA 1
ATOM 688 C C . CYS A 1 87 ? 10.308 5.939 5.595 1.00 86.19 87 CYS A C 1
ATOM 690 O O . CYS A 1 87 ? 10.383 6.837 6.428 1.00 86.19 87 CYS A O 1
ATOM 692 N N . PRO A 1 88 ? 11.236 5.773 4.638 1.00 73.94 88 PRO A N 1
ATOM 693 C CA . PRO A 1 88 ? 12.348 6.700 4.469 1.00 73.94 88 PRO A CA 1
ATOM 694 C C . PRO A 1 88 ? 11.854 8.047 3.922 1.00 73.94 88 PRO A C 1
ATOM 696 O O . PRO A 1 88 ? 11.118 8.075 2.939 1.00 73.94 88 PRO A O 1
ATOM 699 N N . HIS A 1 89 ? 12.307 9.150 4.522 1.00 70.88 89 HIS A N 1
ATOM 700 C CA . HIS A 1 89 ? 11.991 10.527 4.106 1.00 70.88 89 HIS A CA 1
ATOM 701 C C . HIS A 1 89 ? 13.061 11.119 3.163 1.00 70.88 89 HIS A C 1
ATOM 703 O O . HIS A 1 89 ? 13.246 12.331 3.100 1.00 70.88 89 HIS A O 1
ATOM 709 N N . ASP A 1 90 ? 13.799 10.263 2.447 1.00 67.75 90 ASP A N 1
ATOM 710 C CA . ASP A 1 90 ? 14.918 10.683 1.585 1.00 67.75 90 ASP A CA 1
ATOM 711 C C . ASP A 1 90 ? 14.457 11.427 0.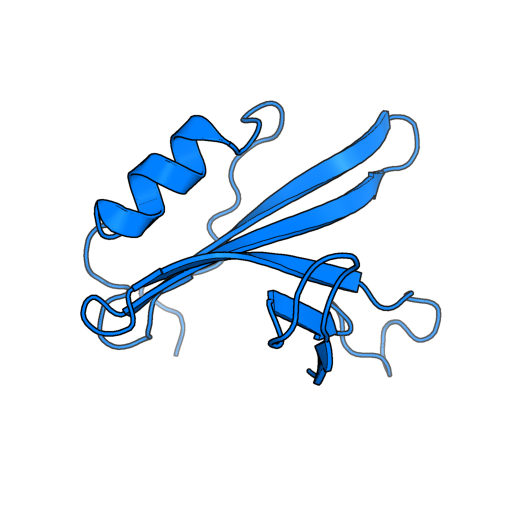321 1.00 67.75 90 ASP A C 1
ATOM 713 O O . ASP A 1 90 ? 15.244 12.118 -0.325 1.00 67.75 90 ASP A O 1
ATOM 717 N N . LEU A 1 91 ? 13.183 11.272 -0.045 1.00 70.56 91 LEU A N 1
ATOM 718 C CA . LEU A 1 91 ? 12.537 11.987 -1.140 1.00 70.56 91 LEU A CA 1
ATOM 719 C C . LEU A 1 91 ? 11.394 12.848 -0.586 1.00 70.56 91 LEU A C 1
ATOM 721 O O . LEU A 1 91 ? 10.819 12.483 0.443 1.00 70.56 91 LEU A O 1
ATOM 725 N N . PRO A 1 92 ? 11.052 13.967 -1.256 1.00 70.62 92 PRO A N 1
ATOM 726 C CA . PRO A 1 92 ? 9.923 14.797 -0.859 1.00 70.62 92 PRO A CA 1
ATOM 727 C C . PRO A 1 92 ? 8.646 13.967 -0.747 1.00 70.62 92 PRO A C 1
ATOM 729 O O . PRO A 1 92 ? 8.364 13.131 -1.609 1.00 70.62 92 PRO A O 1
ATOM 732 N N . GLU A 1 93 ? 7.877 14.215 0.308 1.00 76.25 93 GLU A N 1
ATOM 733 C CA . GLU A 1 93 ? 6.542 13.645 0.432 1.00 76.25 93 GLU A CA 1
ATOM 734 C C . GLU A 1 93 ? 5.639 14.250 -0.643 1.00 76.25 93 GLU A C 1
ATOM 736 O O . GLU A 1 93 ? 5.572 15.469 -0.801 1.00 76.25 93 GLU A O 1
ATOM 741 N N . ASP A 1 94 ? 4.955 13.386 -1.388 1.00 77.81 94 ASP A N 1
ATOM 742 C CA . ASP A 1 94 ? 3.907 13.791 -2.316 1.00 77.81 94 ASP A CA 1
ATOM 743 C C . ASP A 1 94 ? 2.551 13.678 -1.612 1.00 77.81 94 ASP A C 1
ATOM 745 O O . ASP A 1 94 ? 2.261 12.670 -0.960 1.00 77.81 94 ASP A O 1
ATOM 749 N N . THR A 1 95 ? 1.724 14.715 -1.737 1.00 80.69 95 THR A N 1
ATOM 750 C CA . THR A 1 95 ? 0.363 14.758 -1.186 1.00 80.69 95 THR A CA 1
ATOM 751 C C . THR A 1 95 ? -0.613 14.947 -2.345 1.00 80.69 95 THR A C 1
ATOM 753 O O . THR A 1 95 ? -1.059 16.062 -2.601 1.00 80.69 95 THR A O 1
ATOM 756 N N . PRO A 1 96 ? -0.933 13.870 -3.085 1.00 78.62 96 PRO A N 1
ATOM 757 C CA . PRO A 1 96 ? -1.723 13.965 -4.312 1.00 78.62 96 PRO A CA 1
ATOM 758 C C . PRO A 1 96 ? -3.215 14.240 -4.069 1.00 78.62 96 PRO A C 1
ATOM 760 O O . PRO A 1 96 ? -3.961 14.396 -5.030 1.00 78.62 96 PRO A O 1
ATOM 763 N N . TRP A 1 97 ? -3.667 14.248 -2.813 1.00 80.12 97 TRP A N 1
ATOM 764 C CA . TRP A 1 97 ? -5.043 14.566 -2.446 1.00 80.12 97 TRP A CA 1
ATOM 765 C C . TRP A 1 97 ? -5.126 15.974 -1.853 1.00 80.12 97 TRP A C 1
ATOM 767 O O . TRP A 1 97 ? -4.318 16.338 -1.000 1.00 80.12 97 TRP A O 1
ATOM 777 N N . ASP A 1 98 ? -6.147 16.727 -2.252 1.00 81.50 98 ASP A N 1
ATOM 778 C CA . ASP A 1 98 ? -6.524 17.994 -1.635 1.00 81.50 98 ASP A CA 1
ATOM 779 C C . ASP A 1 98 ? -8.053 18.128 -1.533 1.00 81.50 98 ASP A C 1
ATOM 781 O O . ASP A 1 98 ? -8.814 17.298 -2.035 1.00 81.50 98 ASP A O 1
ATOM 785 N N . SER A 1 99 ? -8.518 19.202 -0.893 1.00 76.75 99 SER A N 1
ATOM 786 C CA . SER A 1 99 ? -9.946 19.473 -0.6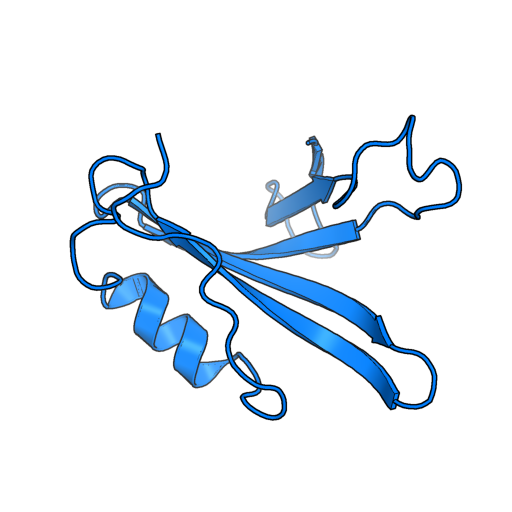88 1.00 76.75 99 SER A CA 1
ATOM 787 C C . SER A 1 99 ? -10.736 19.770 -1.968 1.00 76.75 99 SER A C 1
ATOM 789 O O . SER A 1 99 ? -11.956 19.913 -1.900 1.00 76.75 99 SER A O 1
ATOM 791 N N . THR A 1 100 ? -10.072 19.887 -3.119 1.00 82.50 100 THR A N 1
ATOM 792 C CA . THR A 1 100 ? -10.702 20.117 -4.425 1.00 82.50 100 THR A CA 1
ATOM 793 C C . THR A 1 100 ? -10.938 18.822 -5.204 1.00 82.50 100 THR A C 1
ATOM 795 O O . THR A 1 100 ? -11.674 18.830 -6.193 1.00 82.50 100 THR A O 1
ATOM 798 N N . CYS A 1 101 ? -10.368 17.703 -4.745 1.00 79.31 101 CYS A N 1
ATOM 799 C CA . CYS A 1 101 ? -10.598 16.376 -5.306 1.00 79.31 101 CYS A CA 1
ATOM 800 C C . CYS A 1 101 ? -12.041 15.902 -5.029 1.00 79.31 101 CYS A C 1
ATOM 802 O O . CYS A 1 101 ? -12.475 15.884 -3.876 1.00 79.31 101 CYS A O 1
ATOM 804 N N . GLN A 1 102 ? -12.770 15.524 -6.091 1.00 67.06 102 GLN A N 1
ATOM 805 C CA . GLN A 1 102 ? -14.152 15.010 -6.045 1.00 67.06 102 GLN A CA 1
ATOM 806 C C . GLN A 1 102 ? -14.216 13.499 -5.811 1.00 67.06 102 GLN A C 1
ATOM 808 O O . GLN A 1 102 ? -13.389 12.774 -6.412 1.00 67.06 102 GLN A O 1
#

InterPro domains:
  IPR002970 Tick histamine-binding protein [PF02098] (2-102)
  IPR012674 Calycin [G3DSA:2.40.128.20] (1-102)

Nearest PDB structures (foldseek):
  7u3g-assembly1_A  TM=6.821E-01  e=8.235E+00  Homo sapiens
  7u3i-assembly1_A  TM=6.728E-01  e=9.268E+00  Homo sapiens
  3nm7-assembly1_A  TM=4.392E-01  e=2.244E+00  Borreliella burgdorferi
  3n8b-assembly1_A  TM=4.474E-01  e=4.838E+00  Borreliella burgdorferi
  6qvf-assembly2_C  TM=4.669E-01  e=6.502E+00  Thermus thermophilus

Mean predicted aligned error: 4.82 Å

pLDDT: mean 89.0, std 6.89, range [67.06, 96.5]

Foldseek 3Di:
DAFDDDPPDPDG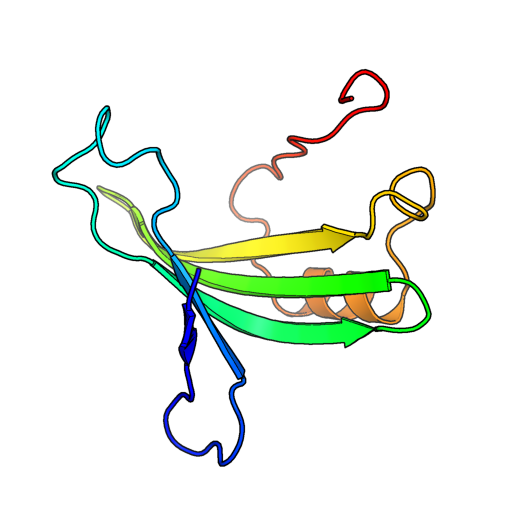FKDWDFPDDCVVVVPGDIWIWGWQDDDVVLFKTKTWTFDQDPPPGTAIDMDIDGPPVNPVDDRDPRHVVSCVVPHDPPDPDDDPDDPVDD

Secondary structure (DSSP, 8-state):
-EEEPPTT-SS--EEEE-SS-TTT-TTPPPEEEEEEEEETTTTEEEEEEEEEETTTEEEEEEEEEE-TTTTTSPPPHHHHHHHHHHS--SSPPP----TT--